Protein AF-A0AAU7JI20-F1 (afdb_monomer)

pLDDT: mean 77.91, std 20.52, range [37.19, 96.94]

Foldseek 3Di:
DDDDDDDDDDDDDDPDDDPPPPPPPPVCLVLPDDDDADQLLQLVPDPPVPADSVRSSVVQVVLSVVCNVCVVVQDSVQLVVLVVVLVVDDRSNRTSVSSVVSSVVPDDD

Radius of gyration: 27.69 Å; Cα contacts (8 Å, |Δi|>4): 66; chains: 1; bounding box: 76×50×57 Å

Organism: NCBI:txid3149229

Structure (mmCIF, N/CA/C/O backbone):
data_AF-A0AAU7JI20-F1
#
_entry.id   AF-A0AAU7JI20-F1
#
loop_
_atom_site.group_PDB
_atom_site.id
_atom_site.type_symbol
_atom_site.label_atom_id
_atom_site.label_alt_id
_atom_site.label_comp_id
_atom_site.label_asym_id
_atom_site.label_entity_id
_atom_site.label_seq_id
_atom_site.pdbx_PDB_ins_code
_atom_site.Cartn_x
_atom_site.Cartn_y
_atom_site.Cartn_z
_atom_site.occupancy
_atom_site.B_iso_or_equiv
_atom_site.auth_seq_id
_atom_site.auth_comp_id
_atom_site.auth_asym_id
_atom_site.auth_atom_id
_atom_site.pdbx_PDB_model_num
ATOM 1 N N . MET A 1 1 ? -45.017 39.935 43.295 1.00 44.31 1 MET A N 1
ATOM 2 C CA . MET A 1 1 ? -46.475 39.767 43.115 1.00 44.31 1 MET A CA 1
ATOM 3 C C . MET A 1 1 ? -46.690 38.927 41.870 1.00 44.31 1 MET A C 1
ATOM 5 O O . MET A 1 1 ? -46.074 39.209 40.852 1.00 44.31 1 MET A O 1
ATOM 9 N N . LEU A 1 2 ? -47.431 37.832 42.032 1.00 38.62 2 LEU A N 1
ATOM 10 C CA . LEU A 1 2 ? -47.648 36.756 41.065 1.00 38.62 2 LEU A CA 1
ATOM 11 C C . LEU A 1 2 ? -48.547 37.210 39.903 1.00 38.62 2 LEU A C 1
ATOM 13 O O . LEU A 1 2 ? -49.593 37.803 40.151 1.00 38.62 2 LEU A O 1
ATOM 17 N N . ALA A 1 3 ? -48.193 36.837 38.671 1.00 41.88 3 ALA A N 1
ATOM 18 C CA . ALA A 1 3 ? -49.147 36.707 37.572 1.00 41.88 3 ALA A CA 1
ATOM 19 C C . ALA A 1 3 ? -49.496 35.220 37.421 1.00 41.88 3 ALA A C 1
ATOM 21 O O . ALA A 1 3 ? -48.621 34.363 37.312 1.00 41.88 3 ALA A O 1
ATOM 22 N N . THR A 1 4 ? -50.787 34.931 37.512 1.00 47.97 4 THR A N 1
ATOM 23 C CA . THR A 1 4 ? -51.394 33.606 37.592 1.00 47.97 4 THR A CA 1
ATOM 24 C C . THR A 1 4 ? -51.551 32.989 36.202 1.00 47.97 4 THR A C 1
ATOM 26 O O . THR A 1 4 ? -52.316 33.468 35.367 1.00 47.97 4 THR A O 1
ATOM 29 N N . SER A 1 5 ? -50.843 31.887 35.954 1.00 47.00 5 SER A N 1
ATOM 30 C CA . SER A 1 5 ? -51.039 31.057 34.765 1.00 47.00 5 SER A CA 1
ATOM 31 C C . SER A 1 5 ? -52.312 30.219 34.899 1.00 47.00 5 SER A C 1
ATOM 33 O O . SER A 1 5 ? -52.514 29.499 35.875 1.00 47.00 5 SER A O 1
ATOM 35 N N . LYS A 1 6 ? -53.173 30.329 33.889 1.00 48.56 6 LYS A N 1
ATOM 36 C CA . LYS A 1 6 ? -54.438 29.610 33.725 1.00 48.56 6 LYS A CA 1
ATOM 37 C C . LYS A 1 6 ? -54.169 28.148 33.350 1.00 48.56 6 LYS A C 1
ATOM 39 O O . LYS A 1 6 ? -53.577 27.879 32.310 1.00 48.56 6 LYS A O 1
ATOM 44 N N . ALA A 1 7 ? -54.635 27.220 34.182 1.00 53.72 7 ALA A N 1
ATOM 45 C CA . ALA A 1 7 ? -54.689 25.790 33.894 1.00 53.72 7 ALA A CA 1
ATOM 46 C C . ALA A 1 7 ? -56.123 25.383 33.525 1.00 53.72 7 ALA A C 1
ATOM 48 O O . ALA A 1 7 ? -57.062 25.814 34.191 1.00 53.72 7 ALA A O 1
ATOM 49 N N . ALA A 1 8 ? -56.285 24.531 32.510 1.00 44.97 8 ALA A N 1
ATOM 50 C CA . ALA A 1 8 ? -57.412 23.602 32.383 1.00 44.97 8 ALA A CA 1
ATOM 51 C C . ALA A 1 8 ? -57.124 22.582 31.267 1.00 44.97 8 ALA A C 1
ATOM 53 O O . ALA A 1 8 ? -56.944 22.967 30.116 1.00 44.97 8 ALA A O 1
ATOM 54 N N . GLY A 1 9 ? -57.119 21.290 31.604 1.00 41.56 9 GLY A N 1
ATOM 55 C CA . GLY A 1 9 ? -57.112 20.197 30.626 1.00 41.56 9 GLY A CA 1
ATOM 56 C C . GLY A 1 9 ? -56.555 18.889 31.202 1.00 41.56 9 GLY A C 1
ATOM 57 O O . GLY A 1 9 ? -55.381 18.878 31.553 1.00 41.56 9 G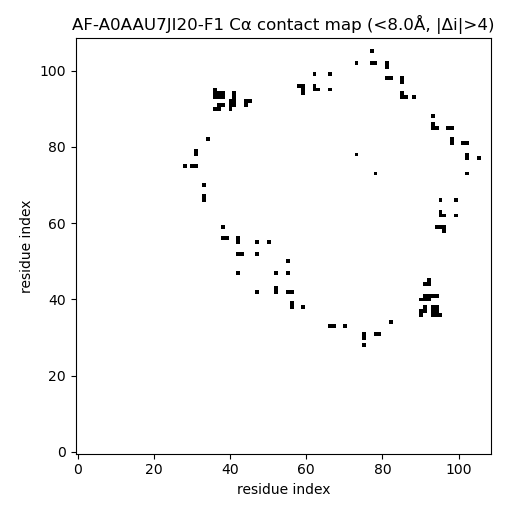LY A O 1
ATOM 58 N N . PRO A 1 10 ? -57.359 17.818 31.364 1.00 48.44 10 PRO A N 1
ATOM 59 C CA . PRO A 1 10 ? -57.110 16.780 32.359 1.00 48.44 10 PRO A CA 1
ATOM 60 C C . PRO A 1 10 ? -56.318 15.563 31.858 1.00 48.44 10 PRO A C 1
ATOM 62 O O . PRO A 1 10 ? -56.370 15.170 30.698 1.00 48.44 10 PRO A O 1
ATOM 65 N N . PHE A 1 11 ? -55.639 14.957 32.832 1.00 54.59 11 PHE A N 1
ATOM 66 C CA . PHE A 1 11 ? -55.243 13.558 32.976 1.00 54.59 11 PHE A CA 1
ATOM 67 C C . PHE A 1 11 ? -55.737 12.567 31.906 1.00 54.59 11 PHE A C 1
ATOM 69 O O . PHE A 1 11 ? -56.862 12.075 31.966 1.00 54.59 11 PHE A O 1
ATOM 76 N N . LEU A 1 12 ? -54.803 12.111 31.072 1.00 46.47 12 LEU A N 1
ATOM 77 C CA . LEU A 1 12 ? -54.760 10.722 30.623 1.00 46.47 12 LEU A CA 1
ATOM 78 C C . LEU A 1 12 ? -53.472 10.098 31.161 1.00 46.47 12 LEU A C 1
ATOM 80 O O . LEU A 1 12 ? -52.369 10.355 30.688 1.00 46.47 12 LEU A O 1
ATOM 84 N N . ARG A 1 13 ? -53.637 9.297 32.217 1.00 54.84 13 ARG A N 1
ATOM 85 C CA . ARG A 1 13 ? -52.647 8.322 32.670 1.00 54.84 13 ARG A CA 1
ATOM 86 C C . ARG A 1 13 ? -52.417 7.326 31.534 1.00 54.84 13 ARG A C 1
ATOM 88 O O . ARG A 1 13 ? -53.305 6.538 31.232 1.00 54.84 13 ARG A O 1
ATOM 95 N N . ALA A 1 14 ? -51.214 7.309 30.984 1.00 45.12 14 ALA A N 1
ATOM 96 C CA . ALA A 1 14 ? -50.677 6.141 30.310 1.00 45.12 14 ALA A CA 1
ATOM 97 C C . ALA A 1 14 ? -49.218 5.993 30.741 1.00 45.12 14 ALA A C 1
ATOM 99 O O . ALA A 1 14 ? -48.329 6.698 30.274 1.00 45.12 14 ALA A O 1
ATOM 100 N N . SER A 1 15 ? -48.996 5.093 31.699 1.00 56.31 15 SER A N 1
ATOM 101 C CA . SER A 1 15 ? -47.696 4.470 31.908 1.00 56.31 15 SER A CA 1
ATOM 102 C C . SER A 1 15 ? -47.254 3.876 30.574 1.00 56.31 15 SER A C 1
ATOM 104 O O . SER A 1 15 ? -47.941 3.014 30.032 1.00 56.31 15 SER A O 1
ATOM 106 N N . GLY A 1 16 ? -46.141 4.346 30.024 1.00 44.19 16 GLY A N 1
ATOM 107 C CA . GLY A 1 16 ? -45.699 3.894 28.714 1.00 44.19 16 GLY A CA 1
ATOM 108 C C . GLY A 1 16 ? -44.323 4.427 28.377 1.00 44.19 16 GLY A C 1
ATOM 109 O O . GLY A 1 16 ? -44.208 5.486 27.785 1.00 44.19 16 GLY A O 1
ATOM 110 N N . LEU A 1 17 ? -43.320 3.650 28.784 1.00 50.47 17 LEU A N 1
ATOM 111 C CA . LEU A 1 17 ? -41.997 3.523 28.178 1.00 50.47 17 LEU A CA 1
ATOM 112 C C . LEU A 1 17 ? -41.213 4.809 27.865 1.00 50.47 17 LEU A C 1
ATOM 114 O O . LEU A 1 17 ? -41.481 5.544 26.920 1.00 50.47 17 LEU A O 1
ATOM 118 N N . PHE A 1 18 ? -40.097 4.933 28.583 1.00 53.56 18 PHE A N 1
ATOM 119 C CA . PHE A 1 18 ? -38.803 5.324 28.029 1.00 53.56 18 PHE A CA 1
ATOM 120 C C . PHE A 1 18 ? -38.706 5.043 26.515 1.00 53.56 18 PHE A C 1
ATOM 122 O O . PHE A 1 18 ? -38.425 3.921 26.101 1.00 53.56 18 PHE A O 1
ATOM 129 N N . ALA A 1 19 ? -38.869 6.072 25.691 1.00 48.84 19 ALA A N 1
ATOM 130 C CA . ALA A 1 19 ? -38.268 6.106 24.370 1.00 48.84 19 ALA A CA 1
ATOM 131 C C . ALA A 1 19 ? -37.014 6.972 24.489 1.00 48.84 19 ALA A C 1
ATOM 133 O O . ALA A 1 19 ? -36.966 8.112 24.030 1.00 48.84 19 ALA A O 1
ATOM 134 N N . LEU A 1 20 ? -35.992 6.419 25.155 1.00 54.50 20 LEU A N 1
ATOM 135 C CA . LEU A 1 20 ? -34.619 6.760 24.810 1.00 54.50 20 LEU A CA 1
ATOM 136 C C . LEU A 1 20 ? -34.528 6.487 23.310 1.00 54.50 20 LEU A C 1
ATOM 138 O O . LEU A 1 20 ? -34.396 5.335 22.898 1.00 54.50 20 LEU A O 1
ATOM 142 N N . LEU A 1 21 ? -34.625 7.535 22.491 1.00 50.78 21 LEU A N 1
ATOM 143 C CA . LEU A 1 21 ? -34.006 7.524 21.178 1.00 50.78 21 LEU A CA 1
ATOM 144 C C . LEU A 1 21 ? -32.503 7.410 21.439 1.00 50.78 21 LEU A C 1
ATOM 146 O O . LEU A 1 21 ? -31.751 8.379 21.379 1.00 50.78 21 LEU A O 1
ATOM 150 N N . GLY A 1 22 ? -32.077 6.193 21.773 1.00 47.62 22 GLY A N 1
ATOM 151 C CA . GLY A 1 22 ? -30.753 5.716 21.472 1.00 47.62 22 GLY A CA 1
ATOM 152 C C . GLY A 1 22 ? -30.670 5.766 19.963 1.00 47.62 22 GLY A C 1
ATOM 153 O O . GLY A 1 22 ? -30.989 4.795 19.278 1.00 47.62 22 GLY A O 1
ATOM 154 N N . ILE A 1 23 ? -30.271 6.930 19.453 1.00 48.53 23 ILE A N 1
ATOM 155 C CA . ILE A 1 23 ? -29.560 7.029 18.194 1.00 48.53 23 ILE A CA 1
ATOM 156 C C . ILE A 1 23 ? -28.309 6.191 18.443 1.00 48.53 23 ILE A C 1
ATOM 158 O O . ILE A 1 23 ? -27.257 6.684 18.839 1.00 48.53 23 ILE A O 1
ATOM 162 N N . ASN A 1 24 ? -28.462 4.874 18.297 1.00 42.78 24 ASN A N 1
ATOM 163 C CA . ASN A 1 24 ? -27.375 4.018 17.912 1.00 42.78 24 ASN A CA 1
ATOM 164 C C . ASN A 1 24 ? -26.954 4.610 16.574 1.00 42.78 24 ASN A C 1
ATOM 166 O O . ASN A 1 24 ? -27.490 4.257 15.525 1.00 42.78 24 ASN A O 1
ATOM 170 N N . CYS A 1 25 ? -26.003 5.540 16.622 1.00 52.78 25 CYS A N 1
ATOM 171 C CA . CYS A 1 25 ? -24.989 5.618 15.601 1.00 52.78 25 CYS A CA 1
ATOM 172 C C . CYS A 1 25 ? -24.365 4.223 15.578 1.00 52.78 25 CYS A C 1
ATOM 174 O O . CYS A 1 25 ? -23.316 3.975 16.166 1.00 52.78 25 CYS A O 1
ATOM 176 N N . ALA A 1 26 ? -25.036 3.286 14.908 1.00 46.78 26 ALA A N 1
ATOM 177 C CA . ALA A 1 26 ? -24.349 2.297 14.129 1.00 46.78 26 ALA A CA 1
ATOM 178 C C . ALA A 1 26 ? -23.557 3.141 13.140 1.00 46.78 26 ALA A C 1
ATOM 180 O O . ALA A 1 26 ? -24.018 3.452 12.044 1.00 46.78 26 ALA A O 1
ATOM 181 N N . SER A 1 27 ? -22.394 3.615 13.589 1.00 47.94 27 SER A N 1
ATOM 182 C CA . SER A 1 27 ? -21.320 3.940 12.692 1.00 47.94 27 SER A CA 1
ATOM 183 C C . SER A 1 27 ? -21.184 2.665 11.887 1.00 47.94 27 SER A C 1
ATOM 185 O O . SER A 1 27 ? -20.659 1.657 12.360 1.00 47.94 27 SER A O 1
ATOM 187 N N . ALA A 1 28 ? -21.740 2.680 10.681 1.00 50.09 28 ALA A N 1
ATOM 188 C CA . ALA A 1 28 ? -21.144 1.960 9.594 1.00 50.09 28 ALA A CA 1
ATOM 189 C C . ALA A 1 28 ? -19.728 2.538 9.517 1.00 50.09 28 ALA A C 1
ATOM 191 O O . ALA A 1 28 ? -19.457 3.467 8.764 1.00 50.09 28 ALA A O 1
ATOM 192 N N . GLU A 1 29 ? -18.842 2.072 10.402 1.00 51.72 29 GLU A N 1
ATOM 193 C CA . GLU A 1 29 ? -17.416 2.102 10.173 1.00 51.72 29 GLU A CA 1
ATOM 194 C C . GLU A 1 29 ? -17.263 1.231 8.944 1.00 51.72 29 GLU A C 1
ATOM 196 O O . GLU A 1 29 ? -17.140 0.006 9.019 1.00 51.72 29 GLU A O 1
ATOM 201 N N . ASP A 1 30 ? -17.448 1.890 7.804 1.00 53.75 30 ASP A N 1
ATOM 202 C CA . ASP A 1 30 ? -17.264 1.370 6.475 1.00 53.75 30 ASP A CA 1
ATOM 203 C C . ASP A 1 30 ? -15.931 0.650 6.545 1.00 53.75 30 ASP A C 1
ATOM 205 O O . ASP A 1 30 ? -14.892 1.272 6.783 1.00 53.75 30 ASP A O 1
ATOM 209 N N . LYS A 1 31 ? -15.958 -0.686 6.545 1.00 65.19 31 LYS A N 1
ATOM 210 C CA . LYS A 1 31 ? -14.746 -1.473 6.741 1.00 65.19 31 LYS A CA 1
ATOM 211 C C . LYS A 1 31 ? -13.880 -1.178 5.534 1.00 65.19 31 LYS A C 1
ATOM 213 O O . LYS A 1 31 ? -14.027 -1.826 4.503 1.00 65.19 31 LYS A O 1
ATOM 218 N N . LEU A 1 32 ? -12.989 -0.196 5.655 1.00 81.44 32 LEU A N 1
ATOM 219 C CA . LEU A 1 32 ? -12.074 0.155 4.588 1.00 81.44 32 LEU A CA 1
ATOM 220 C C . LEU A 1 32 ? -11.229 -1.085 4.347 1.00 81.44 32 LEU A C 1
ATOM 222 O O . LEU A 1 32 ? -10.382 -1.422 5.171 1.00 81.44 32 LEU A O 1
ATOM 226 N N . GLY A 1 33 ? -11.530 -1.826 3.286 1.00 88.94 33 GLY A N 1
ATOM 227 C CA . GLY A 1 33 ? -10.775 -3.011 2.909 1.00 88.94 33 GLY A CA 1
ATOM 228 C C . GLY A 1 33 ? -9.363 -2.623 2.488 1.00 88.94 33 GLY A C 1
ATOM 229 O O . GLY A 1 33 ? -9.110 -1.476 2.112 1.00 88.94 33 GLY A O 1
ATOM 230 N N . LEU A 1 34 ? -8.439 -3.583 2.535 1.00 92.25 34 LEU A N 1
ATOM 231 C CA . LEU A 1 34 ? -7.105 -3.387 1.978 1.00 92.25 34 LEU A CA 1
ATOM 232 C C . LEU A 1 34 ? -7.246 -3.072 0.474 1.00 92.25 34 LEU A C 1
ATOM 234 O O . LEU A 1 34 ? -7.812 -3.893 -0.260 1.00 92.25 34 LEU A O 1
ATOM 238 N N . PRO A 1 35 ? -6.785 -1.904 -0.013 1.00 93.62 35 PRO A N 1
ATOM 239 C CA . PRO A 1 35 ? -6.902 -1.560 -1.423 1.00 93.62 35 PRO A CA 1
ATOM 240 C C . PRO A 1 35 ? -6.100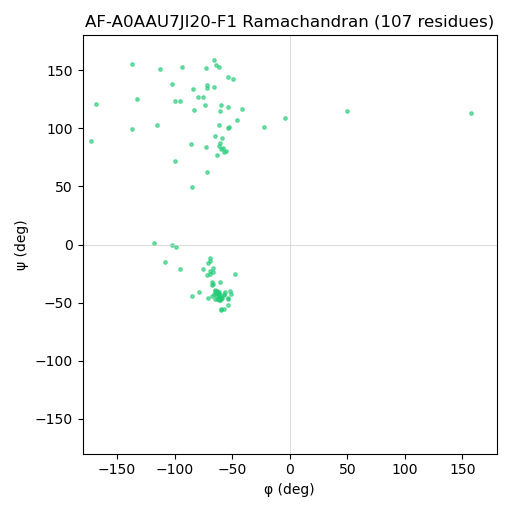 -2.509 -2.321 1.00 93.62 35 PRO A C 1
ATOM 242 O O . PRO A 1 35 ? -5.098 -3.107 -1.924 1.00 93.62 35 PRO A O 1
ATOM 245 N N . ARG A 1 36 ? -6.540 -2.622 -3.577 1.00 94.31 36 ARG A N 1
ATOM 246 C CA . ARG A 1 36 ? -5.795 -3.311 -4.634 1.00 94.31 36 ARG A CA 1
ATOM 247 C C . ARG A 1 36 ? -4.978 -2.298 -5.428 1.00 94.31 36 ARG A C 1
ATOM 249 O O . ARG A 1 36 ? -5.551 -1.344 -5.956 1.00 94.31 36 ARG A O 1
ATOM 256 N N . TYR A 1 37 ? -3.669 -2.513 -5.502 1.00 93.75 37 TYR A N 1
ATOM 257 C CA . TYR A 1 37 ? -2.753 -1.709 -6.310 1.00 93.75 37 TYR A CA 1
ATOM 258 C C . TYR A 1 37 ? -2.189 -2.527 -7.468 1.00 93.75 37 TYR A C 1
ATOM 260 O O . TYR A 1 37 ? -2.082 -3.750 -7.382 1.00 93.75 37 TYR A O 1
ATOM 268 N N . ASP A 1 38 ? -1.863 -1.835 -8.558 1.00 93.75 38 ASP A N 1
ATOM 269 C CA . ASP A 1 38 ? -1.227 -2.425 -9.731 1.00 93.75 38 ASP A CA 1
ATOM 270 C C . ASP A 1 38 ? 0.291 -2.450 -9.517 1.00 93.75 38 ASP A C 1
ATOM 272 O O . ASP A 1 38 ? 1.017 -1.518 -9.868 1.00 93.75 38 ASP A O 1
ATOM 276 N N . THR A 1 39 ? 0.762 -3.519 -8.878 1.00 92.44 39 THR A N 1
ATOM 277 C CA . THR A 1 39 ? 2.179 -3.697 -8.541 1.00 92.44 39 THR A CA 1
ATOM 278 C C . THR A 1 39 ? 3.048 -3.875 -9.785 1.00 92.44 39 THR A C 1
ATOM 280 O O . THR A 1 39 ? 4.231 -3.550 -9.749 1.00 92.44 39 THR A O 1
ATOM 283 N N . VAL A 1 40 ? 2.473 -4.323 -10.908 1.00 93.19 40 VAL A N 1
ATOM 284 C CA . VAL A 1 40 ? 3.185 -4.441 -12.188 1.00 93.19 40 VAL A CA 1
ATOM 285 C C . VAL A 1 40 ? 3.462 -3.059 -12.759 1.00 93.19 40 VAL A C 1
ATOM 287 O O . VAL A 1 40 ? 4.599 -2.785 -13.146 1.00 93.19 40 VAL A O 1
ATOM 290 N N . ALA A 1 41 ? 2.468 -2.168 -12.763 1.00 92.69 41 ALA A N 1
ATOM 291 C CA . ALA A 1 41 ? 2.660 -0.779 -13.173 1.00 92.69 41 ALA A CA 1
ATOM 292 C C . ALA A 1 41 ? 3.664 -0.054 -12.261 1.00 92.69 41 ALA A C 1
ATOM 294 O O . ALA A 1 41 ? 4.548 0.647 -12.760 1.00 92.69 41 ALA A O 1
ATOM 295 N N . TYR A 1 42 ? 3.594 -0.289 -10.947 1.00 92.69 42 TYR A N 1
ATOM 296 C CA . TYR A 1 42 ? 4.566 0.233 -9.982 1.00 92.69 42 TYR A CA 1
ATOM 297 C C . TYR A 1 42 ? 5.985 -0.237 -10.255 1.00 92.69 42 TYR A C 1
ATOM 299 O O . TYR A 1 42 ? 6.867 0.586 -10.499 1.00 92.69 42 TYR A O 1
ATOM 307 N N . CYS A 1 43 ? 6.213 -1.543 -10.316 1.00 92.44 43 CYS A N 1
ATOM 308 C CA . CYS A 1 43 ? 7.548 -2.090 -10.534 1.00 92.44 43 CYS A CA 1
ATOM 309 C C . CYS A 1 43 ? 8.095 -1.834 -11.949 1.00 92.44 43 CYS A C 1
ATOM 311 O O . CYS A 1 43 ? 9.276 -2.063 -12.187 1.00 92.44 43 CYS A O 1
ATOM 313 N N . SER A 1 44 ? 7.260 -1.379 -12.889 1.00 88.62 44 SER A N 1
ATOM 314 C CA . SER A 1 44 ? 7.683 -1.025 -14.252 1.00 88.62 44 SER A CA 1
ATOM 315 C C . SER A 1 44 ? 7.984 0.466 -14.427 1.00 88.62 44 SER A C 1
ATOM 317 O O . SER A 1 44 ? 8.680 0.829 -15.369 1.00 88.62 44 SER A O 1
ATOM 319 N N . THR A 1 45 ? 7.452 1.330 -13.556 1.00 82.44 45 THR A N 1
ATOM 320 C CA . THR A 1 45 ? 7.661 2.792 -13.612 1.00 82.44 45 THR A CA 1
ATOM 321 C C . THR A 1 45 ? 8.563 3.318 -12.502 1.00 82.44 45 THR A C 1
ATOM 323 O O . THR A 1 45 ? 9.044 4.445 -12.588 1.00 82.44 45 THR A O 1
ATOM 326 N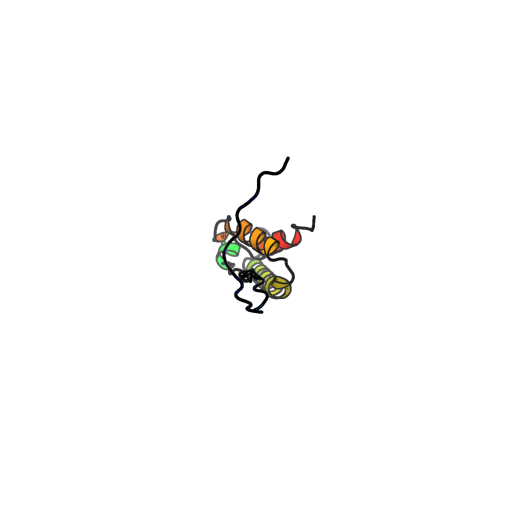 N . SER A 1 46 ? 8.801 2.515 -11.467 1.00 77.88 46 SER A N 1
ATOM 327 C CA . SER A 1 46 ? 9.738 2.846 -10.402 1.00 77.88 46 SER A CA 1
ATOM 328 C C . SER A 1 46 ? 11.167 2.752 -10.920 1.00 77.88 46 SER A C 1
ATOM 330 O O . SER A 1 46 ? 11.532 1.772 -11.569 1.00 77.88 46 SER A O 1
ATOM 332 N N . ASP A 1 47 ? 11.986 3.750 -10.601 1.00 75.00 47 ASP A N 1
ATOM 333 C CA . ASP A 1 47 ? 13.428 3.683 -10.820 1.00 75.00 47 ASP A CA 1
ATOM 334 C C . ASP A 1 47 ? 14.038 2.725 -9.784 1.00 75.00 47 ASP A C 1
ATOM 336 O O . ASP A 1 47 ? 14.440 3.102 -8.682 1.00 75.00 47 ASP A O 1
ATOM 340 N N . LEU A 1 48 ? 13.995 1.432 -10.103 1.00 72.06 48 LEU A N 1
ATOM 341 C CA . LEU A 1 48 ? 14.455 0.344 -9.244 1.00 72.06 48 LEU A CA 1
ATOM 342 C C . LEU A 1 48 ? 15.965 0.119 -9.405 1.00 72.06 48 LEU A C 1
ATOM 344 O O . LEU A 1 48 ? 16.410 -1.010 -9.592 1.00 72.06 48 LEU A O 1
ATOM 348 N N . SER A 1 49 ? 16.760 1.185 -9.329 1.00 69.31 49 SER A N 1
ATOM 349 C CA . SER A 1 49 ? 18.214 1.180 -9.572 1.00 69.31 49 SER A CA 1
ATOM 350 C C . SER A 1 49 ? 18.994 0.060 -8.861 1.00 69.31 49 SER A C 1
ATOM 352 O O . SER A 1 49 ? 20.025 -0.378 -9.365 1.00 69.31 49 SER A O 1
ATOM 354 N N . ASN A 1 50 ? 18.478 -0.458 -7.740 1.00 71.31 50 ASN A N 1
ATOM 355 C CA . ASN A 1 50 ? 19.098 -1.523 -6.944 1.00 71.31 50 ASN A CA 1
ATOM 356 C C . ASN A 1 50 ? 18.270 -2.817 -6.833 1.00 71.31 50 ASN A C 1
ATOM 358 O O . ASN A 1 50 ? 18.676 -3.744 -6.133 1.00 71.31 50 ASN A O 1
ATOM 362 N N . VAL A 1 51 ? 17.098 -2.899 -7.469 1.00 79.75 51 VAL A N 1
ATOM 363 C CA . VAL A 1 51 ? 16.171 -4.030 -7.308 1.00 79.75 51 VAL A CA 1
ATOM 364 C C . VAL A 1 51 ? 15.697 -4.496 -8.679 1.00 79.75 51 VAL A C 1
ATOM 366 O O . VAL A 1 51 ? 15.156 -3.728 -9.463 1.00 79.75 51 VAL A O 1
ATOM 369 N N . SER A 1 52 ? 15.862 -5.783 -8.987 1.00 90.50 52 SER A N 1
ATOM 370 C CA . SER A 1 52 ? 15.288 -6.328 -10.219 1.00 90.50 52 SER A CA 1
ATOM 371 C C . SER A 1 52 ? 13.761 -6.196 -10.205 1.00 90.50 52 SER A C 1
ATOM 373 O O . SER A 1 52 ? 13.135 -6.226 -9.143 1.00 90.50 52 SER A O 1
ATOM 375 N N . ARG A 1 53 ? 13.127 -6.106 -11.381 1.00 90.12 53 ARG A N 1
ATOM 376 C CA . ARG A 1 53 ? 11.656 -6.043 -11.480 1.00 90.12 53 ARG A CA 1
ATOM 377 C C . ARG A 1 53 ? 10.976 -7.168 -10.691 1.00 90.12 53 ARG A C 1
ATOM 379 O O . ARG A 1 53 ? 10.015 -6.922 -9.969 1.00 90.12 53 ARG A O 1
ATOM 386 N N . ASP A 1 54 ? 11.513 -8.383 -10.780 1.00 92.12 54 ASP A N 1
ATOM 387 C CA . ASP A 1 54 ? 11.003 -9.545 -10.046 1.00 92.12 54 ASP A CA 1
ATOM 388 C C . ASP A 1 54 ? 11.207 -9.414 -8.532 1.00 92.12 54 ASP A C 1
ATOM 390 O O . ASP A 1 54 ? 10.352 -9.833 -7.753 1.00 92.12 54 ASP A O 1
ATOM 394 N N . GLY A 1 55 ? 12.314 -8.799 -8.102 1.00 93.56 55 GLY A N 1
ATOM 395 C CA . GLY A 1 55 ? 12.548 -8.449 -6.702 1.00 93.56 55 GLY A CA 1
ATOM 396 C C . GLY A 1 55 ? 11.514 -7.452 -6.179 1.00 93.56 55 GLY A C 1
ATOM 397 O O . GLY A 1 55 ? 10.975 -7.651 -5.092 1.00 93.56 55 GLY A O 1
ATOM 398 N N . CYS A 1 56 ? 11.170 -6.436 -6.974 1.00 94.06 56 CYS A N 1
ATOM 399 C CA . CYS A 1 56 ? 10.120 -5.477 -6.629 1.00 94.06 56 CYS A CA 1
ATOM 400 C C . CYS A 1 56 ? 8.752 -6.154 -6.517 1.00 94.06 56 CYS A C 1
ATOM 402 O O . CYS A 1 56 ? 8.064 -5.971 -5.516 1.00 94.06 56 CYS A O 1
ATOM 404 N N . LEU A 1 57 ? 8.379 -6.995 -7.489 1.00 95.25 57 LEU A N 1
ATOM 405 C CA . LEU A 1 57 ? 7.100 -7.710 -7.464 1.00 95.25 57 LEU A CA 1
ATOM 406 C C . LEU A 1 57 ? 6.979 -8.614 -6.233 1.00 95.25 57 LEU A C 1
ATOM 408 O O . LEU A 1 57 ? 5.957 -8.578 -5.549 1.00 95.25 57 LEU A O 1
ATOM 412 N N . LYS A 1 58 ? 8.037 -9.369 -5.908 1.00 95.88 58 LYS A N 1
ATOM 413 C CA . LYS A 1 58 ? 8.088 -10.200 -4.694 1.00 95.88 58 LYS A CA 1
ATOM 414 C C . LYS A 1 58 ? 8.003 -9.364 -3.418 1.00 95.88 58 LYS A C 1
ATOM 416 O O . LYS A 1 58 ? 7.317 -9.757 -2.476 1.00 95.88 58 LYS A O 1
ATOM 421 N N . GLY A 1 59 ? 8.683 -8.218 -3.378 1.00 95.12 59 GLY A N 1
ATOM 422 C CA . GLY A 1 59 ? 8.618 -7.285 -2.253 1.00 95.12 59 GLY A CA 1
ATOM 423 C C . GLY A 1 59 ? 7.204 -6.749 -2.035 1.00 95.12 59 GLY A C 1
ATOM 424 O O . GLY A 1 59 ? 6.681 -6.812 -0.924 1.00 95.12 59 GLY A O 1
ATOM 425 N N . GLU A 1 60 ? 6.550 -6.305 -3.104 1.00 96.00 60 GLU A N 1
A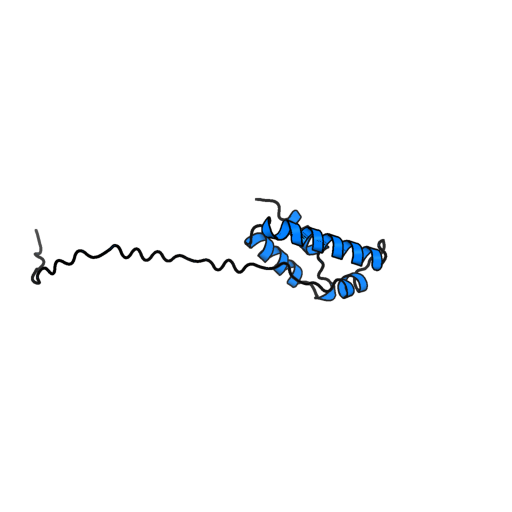TOM 426 C CA . GLU A 1 60 ? 5.179 -5.792 -3.070 1.00 96.00 60 GLU A CA 1
ATOM 427 C C . GLU A 1 60 ? 4.152 -6.861 -2.684 1.00 96.00 60 GLU A C 1
ATOM 429 O O . GLU A 1 60 ? 3.238 -6.592 -1.902 1.00 96.00 60 GLU A O 1
ATOM 434 N N . GLU A 1 61 ? 4.305 -8.089 -3.182 1.00 96.44 61 GLU A N 1
ATOM 435 C CA . GLU A 1 61 ? 3.462 -9.217 -2.784 1.00 96.44 61 GLU A CA 1
ATOM 436 C C . GLU A 1 61 ? 3.633 -9.554 -1.297 1.00 96.44 61 GLU A C 1
ATOM 438 O O . GLU A 1 61 ? 2.642 -9.721 -0.581 1.00 96.44 61 GLU A O 1
ATOM 443 N N . SER A 1 62 ? 4.876 -9.569 -0.808 1.00 96.94 62 SER A N 1
ATOM 444 C CA . SER A 1 62 ? 5.185 -9.765 0.611 1.00 96.94 62 SER A CA 1
ATOM 445 C C . SER A 1 62 ? 4.566 -8.667 1.483 1.00 96.94 62 SER A C 1
ATOM 447 O O . SER A 1 62 ? 3.892 -8.963 2.474 1.00 96.94 62 SER A O 1
ATOM 449 N N . MET A 1 63 ? 4.691 -7.397 1.081 1.00 96.00 63 MET A N 1
ATOM 450 C CA . MET A 1 63 ? 4.069 -6.273 1.791 1.00 96.00 63 MET A CA 1
ATOM 451 C C . MET A 1 63 ? 2.544 -6.362 1.787 1.00 96.00 63 MET A C 1
ATOM 453 O O . MET A 1 63 ? 1.912 -6.110 2.813 1.00 96.00 63 MET A O 1
ATOM 457 N N . ARG A 1 64 ? 1.930 -6.773 0.673 1.00 96.69 64 ARG A N 1
ATOM 458 C CA . ARG A 1 64 ? 0.484 -7.014 0.610 1.00 96.69 64 ARG A CA 1
ATOM 459 C C . ARG A 1 64 ? 0.053 -8.112 1.579 1.00 96.69 64 ARG A C 1
ATOM 461 O O . ARG A 1 64 ? -0.958 -7.940 2.256 1.00 96.69 64 ARG A O 1
ATOM 468 N N . ALA A 1 65 ? 0.775 -9.231 1.630 1.00 96.88 65 ALA A N 1
ATOM 469 C CA . ALA A 1 65 ? 0.466 -10.343 2.529 1.00 96.88 65 ALA A CA 1
ATOM 470 C C . ALA A 1 65 ? 0.599 -9.929 4.002 1.00 96.88 65 ALA A C 1
ATOM 472 O O . ALA A 1 65 ? -0.278 -10.231 4.818 1.00 96.88 65 ALA A O 1
ATOM 473 N N . LYS A 1 66 ? 1.649 -9.166 4.322 1.00 95.62 66 LYS A N 1
ATOM 474 C CA . LYS A 1 66 ? 1.839 -8.582 5.650 1.00 95.62 66 LYS A CA 1
ATOM 475 C C . LYS A 1 66 ? 0.670 -7.672 6.016 1.00 95.62 66 LYS A C 1
ATOM 477 O O . LYS A 1 66 ? -0.022 -7.949 6.993 1.00 95.62 66 LYS A O 1
ATOM 482 N N . LEU A 1 67 ? 0.380 -6.677 5.174 1.00 95.62 67 LEU A N 1
ATOM 483 C CA . LEU A 1 67 ? -0.731 -5.751 5.374 1.00 95.62 67 LEU A CA 1
ATOM 484 C C . LEU A 1 67 ? -2.059 -6.485 5.513 1.00 95.62 67 LEU A C 1
ATOM 486 O O . LEU A 1 67 ? -2.838 -6.116 6.371 1.00 95.62 67 LEU A O 1
ATOM 490 N N . ALA A 1 68 ? -2.326 -7.532 4.730 1.00 94.81 68 ALA A N 1
ATOM 491 C CA . ALA A 1 68 ? -3.559 -8.312 4.850 1.00 94.81 68 ALA A CA 1
ATOM 492 C C . ALA A 1 68 ? -3.725 -8.963 6.234 1.00 94.81 68 ALA A C 1
ATOM 494 O O . ALA A 1 68 ? -4.851 -9.085 6.711 1.00 94.81 68 ALA A O 1
ATOM 495 N N . THR A 1 69 ? -2.618 -9.340 6.875 1.00 94.69 69 THR A N 1
ATOM 496 C CA . THR A 1 69 ? -2.605 -9.963 8.206 1.00 94.69 69 THR A CA 1
ATOM 497 C C . THR A 1 69 ? -2.796 -8.931 9.317 1.00 94.69 69 THR A C 1
ATOM 499 O O . THR A 1 69 ? -3.532 -9.171 10.270 1.00 94.69 69 THR A O 1
ATOM 502 N N . GLU A 1 70 ? -2.165 -7.764 9.195 1.00 93.81 70 GLU A N 1
ATOM 503 C CA . GLU A 1 70 ? -2.178 -6.719 10.230 1.00 93.81 70 GLU A CA 1
ATOM 504 C C . GLU A 1 70 ? -3.205 -5.601 9.971 1.00 93.81 70 GLU A C 1
ATOM 506 O O . GLU A 1 70 ? -3.367 -4.704 10.793 1.00 93.81 70 GLU A O 1
ATOM 511 N N . TRP A 1 71 ? -3.942 -5.642 8.854 1.00 92.62 71 TRP A N 1
ATOM 512 C CA . TRP A 1 71 ? -4.824 -4.554 8.413 1.00 92.62 71 TRP A CA 1
ATOM 513 C C . TRP A 1 71 ? -5.816 -4.128 9.491 1.00 92.62 71 TRP A C 1
ATOM 515 O O . TRP A 1 71 ? -5.998 -2.942 9.750 1.00 92.62 71 TRP A O 1
ATOM 525 N N . SER A 1 72 ? -6.460 -5.098 10.138 1.00 90.44 72 SER A N 1
ATOM 526 C CA . SER A 1 72 ? -7.445 -4.839 11.188 1.00 90.44 72 SER A CA 1
ATOM 527 C C . SER A 1 72 ? -6.832 -4.322 12.488 1.00 90.44 72 SER A C 1
ATOM 529 O O . SER A 1 72 ? -7.573 -3.802 13.315 1.00 90.44 72 SER A O 1
ATOM 531 N N . ALA A 1 73 ? -5.515 -4.447 12.677 1.00 91.56 73 ALA A N 1
ATOM 532 C CA . ALA A 1 73 ? -4.823 -3.905 13.843 1.00 91.56 73 ALA A CA 1
ATOM 533 C C . ALA A 1 73 ? -4.653 -2.379 13.758 1.00 91.56 73 ALA A C 1
ATOM 535 O O . ALA A 1 73 ? -4.490 -1.718 14.782 1.00 91.56 73 ALA A O 1
ATOM 536 N N . TYR A 1 74 ? -4.722 -1.795 12.556 1.00 89.88 74 TYR A N 1
ATOM 537 C CA . TYR A 1 74 ? -4.645 -0.347 12.388 1.00 89.88 74 TYR A CA 1
ATOM 538 C C . TYR A 1 74 ? -6.014 0.332 12.586 1.00 89.88 74 TYR A C 1
ATOM 540 O O . TYR A 1 74 ? -7.004 -0.075 11.958 1.00 89.88 74 TYR A O 1
ATOM 548 N N . PRO A 1 75 ? -6.082 1.433 13.365 1.00 91.44 75 PRO A N 1
ATOM 549 C CA . PRO A 1 75 ? -7.298 2.230 13.515 1.00 91.44 75 PRO A CA 1
ATOM 550 C C . PRO A 1 75 ? -7.870 2.672 12.165 1.00 91.44 75 PRO A C 1
ATOM 552 O O . PRO A 1 75 ? -7.119 2.999 11.240 1.00 91.44 75 PRO A O 1
ATOM 555 N N . PHE A 1 76 ? -9.201 2.724 12.046 1.00 90.00 76 PHE A N 1
ATOM 556 C CA . PHE A 1 76 ? -9.873 3.115 10.801 1.00 90.00 76 PHE A CA 1
ATOM 557 C C . PHE A 1 76 ? -9.380 4.467 10.270 1.00 90.00 76 PHE A C 1
ATOM 559 O O . PHE A 1 76 ? -9.024 4.560 9.100 1.00 90.00 76 PHE A O 1
ATOM 566 N N . GLN A 1 77 ? -9.285 5.485 11.131 1.00 91.00 77 GLN A N 1
ATOM 567 C CA . GLN A 1 77 ? -8.837 6.832 10.752 1.00 91.00 77 GLN A CA 1
ATOM 568 C C . GLN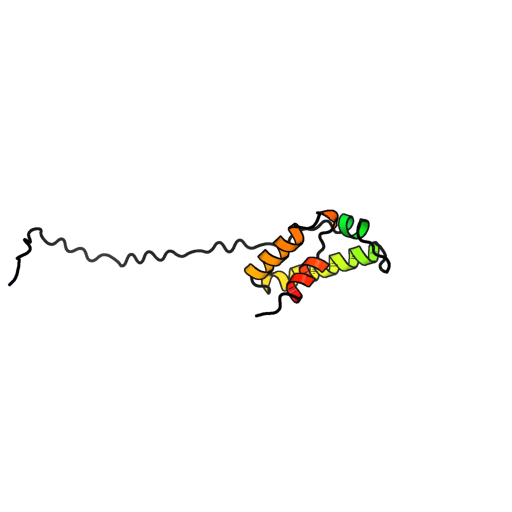 A 1 77 ? -7.445 6.815 10.108 1.00 91.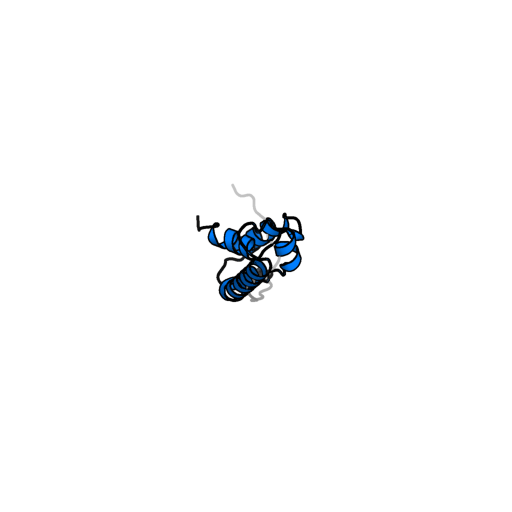00 77 GLN A C 1
ATOM 570 O O . GLN A 1 77 ? -7.227 7.429 9.064 1.00 91.00 77 GLN A O 1
ATOM 575 N N . LYS A 1 78 ? -6.525 6.035 10.684 1.00 91.69 78 LYS A N 1
ATOM 576 C CA . LYS A 1 78 ? -5.158 5.870 10.187 1.00 91.69 78 LYS A CA 1
ATOM 577 C C . LYS A 1 78 ? -5.126 5.140 8.844 1.00 91.69 78 LYS A C 1
ATOM 579 O O . LYS A 1 78 ? -4.459 5.590 7.913 1.00 91.69 78 LYS A O 1
ATOM 584 N N . ARG A 1 79 ? -5.907 4.063 8.698 1.00 93.69 79 ARG A N 1
ATOM 585 C CA . ARG A 1 79 ? -6.074 3.372 7.407 1.00 93.69 79 ARG A CA 1
ATOM 586 C C . ARG A 1 79 ? -6.654 4.298 6.345 1.00 93.69 79 ARG A C 1
ATOM 588 O O . ARG A 1 79 ? -6.130 4.358 5.238 1.00 93.69 79 ARG A O 1
ATOM 595 N N . HIS A 1 80 ? -7.704 5.038 6.684 1.00 93.00 80 HIS A N 1
ATOM 596 C CA . HIS A 1 80 ? -8.366 5.974 5.784 1.00 93.00 80 HIS A CA 1
ATOM 597 C C . HIS A 1 80 ? -7.420 7.076 5.313 1.00 93.00 80 HIS A C 1
ATOM 599 O O . HIS A 1 80 ? -7.317 7.318 4.108 1.00 93.00 80 HIS A O 1
ATOM 605 N N . PHE A 1 81 ? -6.684 7.693 6.240 1.00 93.75 81 PHE A N 1
ATOM 606 C CA . PHE A 1 81 ? -5.675 8.696 5.922 1.00 93.75 81 PHE A CA 1
ATOM 607 C C . PHE A 1 81 ? -4.619 8.134 4.966 1.00 93.75 81 PHE A C 1
ATOM 609 O O . PHE A 1 81 ? -4.461 8.654 3.865 1.00 93.75 81 PHE A O 1
ATOM 616 N N . CYS A 1 82 ? -3.966 7.023 5.317 1.00 95.12 82 CYS A N 1
ATOM 617 C CA . CYS A 1 82 ? -2.885 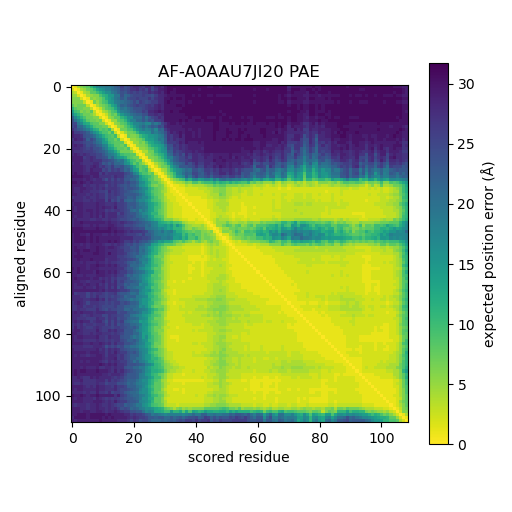6.475 4.498 1.00 95.12 82 CYS A CA 1
ATOM 618 C C . CYS A 1 82 ? -3.349 5.999 3.117 1.00 95.12 82 CYS A C 1
ATOM 620 O O . CYS A 1 82 ? -2.668 6.238 2.120 1.00 95.12 82 CYS A O 1
ATOM 622 N N . VAL A 1 83 ? -4.528 5.379 3.019 1.00 94.94 83 VAL A N 1
ATOM 623 C CA . VAL A 1 83 ? -5.110 5.009 1.720 1.00 94.94 83 VAL A CA 1
ATOM 624 C C . VAL A 1 83 ? -5.407 6.250 0.882 1.00 94.94 83 VAL A C 1
ATOM 626 O O . VAL A 1 83 ? -5.155 6.240 -0.321 1.00 94.94 83 VAL A O 1
ATOM 629 N N . THR A 1 84 ? -5.915 7.319 1.493 1.00 94.19 84 THR A N 1
ATOM 630 C CA . THR A 1 84 ? -6.187 8.582 0.795 1.00 94.19 84 THR A CA 1
ATOM 631 C C . THR A 1 84 ? -4.895 9.224 0.302 1.00 94.19 84 THR A C 1
ATOM 633 O O . THR A 1 84 ? -4.809 9.552 -0.878 1.00 94.19 84 THR A O 1
ATOM 636 N N . SER A 1 85 ? -3.865 9.301 1.145 1.00 93.44 85 SER A N 1
ATOM 637 C CA . SER A 1 85 ? -2.552 9.848 0.788 1.00 93.44 85 SER A CA 1
ATOM 638 C C . SER A 1 85 ? -1.917 9.098 -0.384 1.00 93.44 85 SER A C 1
ATOM 640 O O . SER A 1 85 ? -1.497 9.717 -1.356 1.00 93.44 85 SER A O 1
ATOM 642 N N . VAL A 1 86 ? -1.936 7.760 -0.371 1.00 93.38 86 VAL A N 1
ATOM 643 C CA . VAL A 1 86 ? -1.419 6.958 -1.496 1.00 93.38 86 VAL A CA 1
ATOM 644 C C . VAL A 1 86 ? -2.288 7.119 -2.751 1.00 93.38 86 VAL A C 1
ATOM 646 O O . VAL A 1 86 ? -1.775 7.106 -3.868 1.00 93.38 86 VAL A O 1
ATOM 649 N N . ARG A 1 87 ? -3.606 7.318 -2.617 1.00 93.12 87 ARG A N 1
ATOM 650 C CA . ARG A 1 87 ? -4.499 7.562 -3.766 1.00 93.12 87 ARG A CA 1
ATOM 651 C C . ARG A 1 87 ? -4.241 8.895 -4.473 1.00 93.12 87 ARG A C 1
ATOM 653 O O . ARG A 1 87 ? -4.626 8.997 -5.638 1.00 93.12 87 ARG A O 1
ATOM 660 N N . LEU A 1 88 ? -3.598 9.870 -3.829 1.00 92.62 88 LEU A N 1
ATOM 661 C CA . LEU A 1 88 ? -3.193 11.123 -4.481 1.00 92.62 88 LEU A CA 1
ATOM 662 C C . LEU A 1 88 ? -2.072 10.909 -5.507 1.00 92.62 88 LEU A C 1
ATOM 664 O O . LEU A 1 88 ? -1.941 11.694 -6.442 1.00 92.62 88 LEU A O 1
ATOM 668 N N . LEU A 1 89 ? -1.305 9.825 -5.378 1.00 91.44 89 LEU A N 1
ATOM 669 C CA . LEU A 1 89 ? -0.268 9.474 -6.340 1.00 91.44 89 LEU A CA 1
ATOM 670 C C . LEU A 1 89 ? -0.880 8.959 -7.658 1.00 91.44 89 LEU A C 1
ATOM 672 O O . LEU A 1 89 ? -1.962 8.336 -7.650 1.00 91.44 89 LEU A O 1
ATOM 676 N N . PRO A 1 90 ? -0.178 9.144 -8.797 1.00 92.38 90 PRO A N 1
ATOM 677 C CA . PRO A 1 90 ? -0.520 8.488 -10.055 1.00 92.38 90 PRO A CA 1
ATOM 678 C C . PRO A 1 90 ? -0.717 6.987 -9.845 1.00 92.38 90 PRO A C 1
ATOM 680 O O . PRO A 1 90 ? 0.017 6.373 -9.077 1.00 92.38 90 PRO A O 1
ATOM 683 N N . LYS A 1 91 ? -1.687 6.369 -10.533 1.00 88.19 91 LYS A N 1
ATOM 684 C CA . LYS A 1 91 ? -2.007 4.938 -10.345 1.00 88.19 91 LYS A CA 1
ATOM 685 C C . LYS A 1 91 ? -0.776 4.032 -10.450 1.00 88.19 91 LYS A C 1
ATOM 687 O O . LYS A 1 91 ? -0.649 3.121 -9.642 1.00 88.19 91 LYS A O 1
ATOM 692 N N . ALA A 1 92 ? 0.117 4.326 -11.394 1.00 90.06 92 ALA A N 1
ATOM 693 C CA . ALA A 1 92 ? 1.353 3.582 -11.605 1.00 90.06 92 ALA A CA 1
ATOM 694 C C . ALA A 1 92 ? 2.381 3.755 -10.478 1.00 90.06 92 ALA A C 1
ATOM 696 O O . ALA A 1 92 ? 3.302 2.975 -10.409 1.00 90.06 92 ALA A O 1
ATOM 697 N N . GLN A 1 93 ? 2.241 4.731 -9.581 1.00 91.12 93 GLN A N 1
ATOM 698 C CA . GLN A 1 93 ? 3.170 4.947 -8.464 1.00 91.12 93 GLN A CA 1
ATOM 699 C C . GLN A 1 93 ? 2.632 4.426 -7.125 1.00 91.12 93 GLN A C 1
ATOM 701 O O . GLN A 1 93 ? 3.300 4.546 -6.105 1.00 91.12 93 GLN A O 1
ATOM 706 N N . ARG A 1 94 ? 1.420 3.862 -7.095 1.00 93.69 94 ARG A N 1
ATOM 707 C CA . ARG A 1 94 ? 0.810 3.358 -5.859 1.00 93.69 94 ARG A CA 1
ATOM 708 C C . ARG A 1 94 ? 1.377 1.987 -5.526 1.00 93.69 94 ARG A C 1
ATOM 710 O O . ARG A 1 94 ? 1.275 1.077 -6.344 1.00 93.69 94 ARG A O 1
ATOM 717 N N . SER A 1 95 ? 1.884 1.828 -4.310 1.00 94.88 95 SER A N 1
ATOM 718 C CA . SER A 1 95 ? 2.483 0.574 -3.857 1.00 94.88 95 SER A CA 1
ATOM 719 C C . SER A 1 95 ? 2.061 0.206 -2.436 1.00 94.88 95 SER A C 1
ATOM 721 O O . SER A 1 95 ? 1.671 1.055 -1.623 1.00 94.88 95 SER A O 1
ATOM 723 N N . TYR A 1 96 ? 2.109 -1.087 -2.133 1.00 96.62 96 TYR A N 1
ATOM 724 C CA . TYR A 1 96 ? 1.901 -1.619 -0.793 1.00 96.62 96 TYR A CA 1
ATOM 725 C C . TYR A 1 96 ? 3.023 -1.197 0.148 1.00 96.62 96 TYR A C 1
ATOM 727 O O . TYR A 1 96 ? 2.738 -0.901 1.307 1.00 96.62 96 TYR A O 1
ATOM 735 N N . SER A 1 97 ? 4.258 -1.081 -0.346 1.00 94.38 97 SER A N 1
ATOM 736 C CA . SER A 1 97 ? 5.381 -0.568 0.445 1.00 94.38 97 SER A CA 1
ATOM 737 C C . SER A 1 97 ? 5.143 0.869 0.915 1.00 94.38 97 SER A C 1
ATOM 739 O O . SER A 1 97 ? 5.358 1.166 2.088 1.00 94.38 97 SER A O 1
ATOM 741 N N . MET A 1 98 ? 4.619 1.752 0.053 1.00 94.06 98 MET A N 1
ATOM 742 C CA . MET A 1 98 ? 4.264 3.127 0.439 1.00 94.06 98 MET A CA 1
ATOM 743 C C . MET A 1 98 ? 3.115 3.167 1.448 1.00 94.06 98 MET A C 1
ATOM 745 O O . MET A 1 98 ? 3.162 3.922 2.419 1.00 94.06 98 MET A O 1
ATOM 749 N N . LEU A 1 99 ? 2.081 2.345 1.239 1.00 95.62 99 LEU A N 1
ATOM 750 C CA . LEU A 1 99 ? 0.960 2.249 2.175 1.00 95.62 99 LEU A CA 1
ATOM 751 C C . LEU A 1 99 ? 1.426 1.771 3.555 1.00 95.62 99 LEU A C 1
ATOM 753 O O . LEU A 1 99 ? 1.062 2.374 4.561 1.00 95.62 99 LEU A O 1
ATOM 757 N N . HIS A 1 100 ? 2.243 0.720 3.597 1.00 95.19 100 HIS A N 1
ATOM 758 C CA . HIS A 1 100 ? 2.837 0.213 4.828 1.00 95.19 100 HIS A CA 1
ATOM 759 C C . HIS A 1 100 ? 3.739 1.266 5.488 1.00 95.19 100 HIS A C 1
ATOM 761 O O . HIS A 1 100 ? 3.614 1.488 6.687 1.00 95.19 100 HIS A O 1
ATOM 767 N N . GLY A 1 101 ? 4.577 1.970 4.718 1.00 93.88 101 GLY A N 1
ATOM 768 C CA . GLY A 1 101 ? 5.400 3.081 5.210 1.00 93.88 101 GLY A CA 1
ATOM 769 C C . GLY A 1 101 ? 4.566 4.137 5.934 1.00 93.88 101 GLY A C 1
ATOM 770 O O . GLY A 1 101 ? 4.801 4.393 7.110 1.00 93.88 101 GLY A O 1
ATOM 771 N N . CYS A 1 102 ? 3.499 4.634 5.300 1.00 94.56 102 CYS A N 1
ATOM 772 C CA . CYS A 1 102 ? 2.576 5.573 5.944 1.00 94.56 102 CYS A CA 1
ATOM 773 C C . CYS A 1 102 ? 1.975 5.010 7.243 1.00 94.56 102 CYS A C 1
ATOM 775 O O . CYS A 1 102 ? 1.883 5.707 8.252 1.00 94.56 102 CYS A O 1
ATOM 777 N N . LEU A 1 103 ? 1.572 3.737 7.249 1.00 93.31 103 LEU A N 1
ATOM 778 C CA . LEU A 1 103 ? 0.988 3.103 8.432 1.00 93.31 103 LEU A CA 1
ATOM 779 C C . LEU A 1 103 ? 2.001 2.894 9.562 1.00 93.31 103 LEU A C 1
ATOM 781 O O . LEU A 1 103 ? 1.601 2.840 10.720 1.00 93.31 103 LEU A O 1
ATOM 785 N N . VAL A 1 104 ? 3.292 2.789 9.277 1.00 91.12 104 VAL A N 1
ATOM 786 C CA . VAL A 1 104 ? 4.323 2.701 10.319 1.00 91.12 104 VAL A CA 1
ATOM 787 C C . VAL A 1 104 ? 4.724 4.095 10.805 1.00 91.12 104 VAL A C 1
ATOM 789 O O . VAL A 1 104 ? 4.788 4.310 12.012 1.00 91.12 104 VAL A O 1
ATOM 792 N N . GLU A 1 105 ? 4.920 5.047 9.891 1.00 86.56 105 GLU A N 1
ATOM 793 C CA . GLU A 1 105 ? 5.399 6.404 10.193 1.00 86.56 105 GLU A CA 1
ATOM 794 C C . GLU A 1 105 ? 4.372 7.289 10.895 1.00 86.56 105 GLU A C 1
ATOM 796 O O . GLU A 1 105 ? 4.753 8.188 11.640 1.00 86.56 105 GLU A O 1
ATOM 801 N N . GLN A 1 106 ? 3.073 7.030 10.717 1.00 73.50 106 GLN A N 1
ATOM 802 C CA . GLN A 1 106 ? 2.013 7.661 11.509 1.00 73.50 106 GLN A CA 1
ATOM 803 C C . GLN A 1 106 ? 2.023 7.084 12.940 1.00 73.50 106 GLN A C 1
ATOM 805 O O . GLN A 1 106 ? 1.100 6.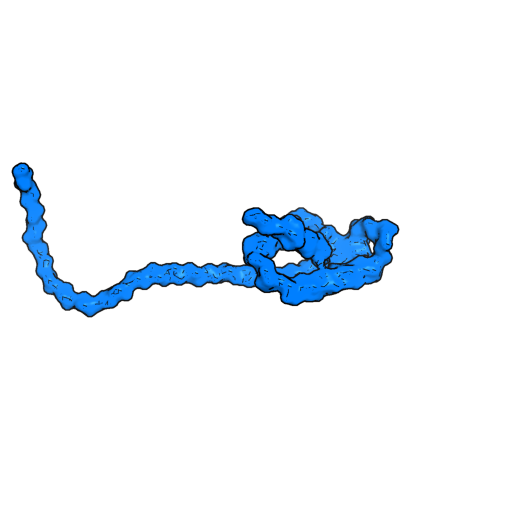379 13.359 1.00 73.50 106 GLN A O 1
ATOM 810 N N . GLY A 1 107 ? 3.128 7.287 13.659 1.00 50.72 107 GLY A N 1
ATOM 811 C CA . GLY A 1 107 ? 3.312 6.955 15.064 1.00 50.72 107 GLY A CA 1
ATOM 812 C C . GLY A 1 107 ? 2.398 7.812 15.932 1.00 50.72 107 GLY A C 1
ATOM 813 O O . GLY A 1 107 ? 2.243 9.005 15.696 1.00 50.72 107 GLY A O 1
ATOM 814 N N . VAL A 1 108 ? 1.768 7.153 16.900 1.00 46.03 108 VAL A N 1
ATOM 815 C CA . VAL A 1 108 ? 0.834 7.696 17.893 1.00 46.03 108 VAL A CA 1
ATOM 816 C C . VAL A 1 108 ? 1.327 9.047 18.437 1.00 46.03 108 VAL A C 1
ATOM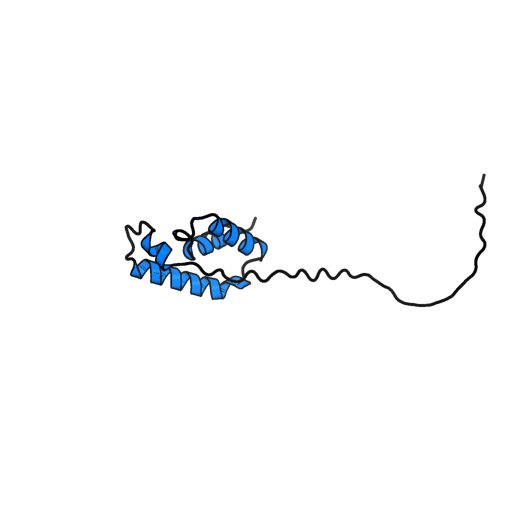 818 O O . VAL A 1 108 ? 2.380 9.100 19.068 1.00 46.03 108 VAL A O 1
ATOM 821 N N . SER A 1 109 ? 0.569 10.118 18.191 1.00 37.19 109 SER A N 1
ATOM 822 C CA . SER A 1 109 ? 0.542 11.316 19.042 1.00 37.19 109 SER A CA 1
ATOM 823 C C . SER A 1 109 ? -0.768 11.332 19.806 1.00 37.19 109 SER A C 1
ATOM 825 O O . SER A 1 109 ? -1.795 10.980 19.179 1.00 37.19 109 SER A O 1
#

Mean predicted aligned error: 13.62 Å

Secondary structure (DSSP, 8-state):
----PPP-------------------------PPPP--HHHHHHHS--TTS-HHHHHHHHHHHHHHHHHHGGGS-HHHHHHHHHHHHTS-GGG--HHHHHHHHHHS---

Sequence (109 aa):
MLATSKAAGPFLRASGLFALLGINCASAEDKLGLPRYDTVAYCSTSDLSNVSRDGCLKGEESMRAKLATEWSAYPFQKRHFCVTSVRLLPKAQRSYSMLHGCLVEQGVS

Solvent-accessible surface area (backbone atoms only — not comparable to full-atom values): 7052 Å² total; per-residue (Å²): 137,89,84,85,82,88,83,89,85,82,89,79,90,68,93,73,71,90,75,74,79,71,75,71,74,71,69,76,70,68,75,80,67,87,80,89,66,48,50,66,48,19,43,69,68,51,89,50,89,91,45,54,56,68,54,42,43,52,49,37,50,51,37,43,54,50,44,69,72,48,50,85,78,50,56,66,70,59,51,53,50,33,54,50,60,45,62,73,43,59,71,45,70,24,47,44,57,58,40,50,47,45,64,61,69,67,61,91,125